Protein AF-A0A832AMQ8-F1 (afdb_monomer)

pLDDT: mean 86.22, std 9.01, range [52.16, 98.06]

Sequence (113 aa):
MLPFQTVKQFLRDMRHQKLRTFMTMGGILWGTLAIVLLFAFGKGIHKQQIKSQKGLGENIAIVWPGMTAKPWQGLPKGREIRFTEEDVALLKSKVAGIARISPEYSRWNVFLK

Mean predicted aligned error: 10.85 Å

Structure (mmCIF, N/CA/C/O backbone):
data_AF-A0A832AMQ8-F1
#
_entry.id   AF-A0A832AMQ8-F1
#
loop_
_atom_site.group_PDB
_atom_site.id
_atom_site.type_symbol
_atom_site.label_atom_id
_atom_site.label_alt_id
_atom_site.label_comp_id
_atom_site.label_asym_id
_atom_site.label_entity_id
_atom_site.label_seq_id
_atom_site.pdbx_PDB_ins_code
_atom_site.Cartn_x
_atom_site.Cartn_y
_atom_site.Cartn_z
_atom_site.occupancy
_atom_site.B_iso_or_equiv
_atom_site.auth_seq_id
_atom_site.auth_comp_id
_atom_site.auth_asym_id
_atom_site.auth_atom_id
_atom_site.pdbx_PDB_model_num
ATOM 1 N N . MET A 1 1 ? -39.072 -8.318 42.403 1.00 52.16 1 MET A N 1
ATOM 2 C CA . MET A 1 1 ? -38.122 -7.302 42.914 1.00 52.16 1 MET A CA 1
ATOM 3 C C . MET A 1 1 ? -37.424 -6.686 41.712 1.00 52.16 1 MET A C 1
ATOM 5 O O . MET A 1 1 ? -36.863 -7.420 40.914 1.00 52.16 1 MET A O 1
ATOM 9 N N . LEU A 1 2 ? -37.645 -5.393 41.467 1.00 66.50 2 LEU A N 1
ATOM 10 C CA . LEU A 1 2 ? -37.601 -4.810 40.120 1.00 66.50 2 LEU A CA 1
ATOM 11 C C . LEU A 1 2 ? -36.172 -4.417 39.678 1.00 66.50 2 LEU A C 1
ATOM 13 O O . LEU A 1 2 ? -35.568 -3.565 40.331 1.00 66.50 2 LEU A O 1
ATOM 17 N N . PRO A 1 3 ? -35.668 -4.923 38.532 1.00 76.62 3 PRO A N 1
ATOM 18 C CA . PRO A 1 3 ? -34.321 -4.622 38.015 1.00 76.62 3 PRO A CA 1
ATOM 19 C C . PRO A 1 3 ? -34.101 -3.129 37.715 1.00 76.62 3 PRO A C 1
ATOM 21 O O . PRO A 1 3 ? -32.983 -2.622 37.797 1.00 76.62 3 PRO A O 1
ATOM 24 N N . PHE A 1 4 ? -35.182 -2.389 37.447 1.00 78.75 4 PHE A N 1
ATOM 25 C CA . PHE A 1 4 ? -35.151 -0.937 37.253 1.00 78.75 4 PHE A CA 1
ATOM 26 C C . PHE A 1 4 ? -34.620 -0.171 38.468 1.00 78.75 4 PHE A C 1
ATOM 28 O O . PHE A 1 4 ? -34.009 0.887 38.309 1.00 78.75 4 PHE A O 1
ATOM 35 N N . GLN A 1 5 ? -34.825 -0.686 39.683 1.00 85.12 5 GLN A N 1
ATOM 36 C CA . GLN A 1 5 ? -34.323 -0.019 40.882 1.00 85.12 5 GLN A CA 1
ATOM 37 C C . GLN A 1 5 ? -32.816 -0.212 41.053 1.00 85.12 5 GLN A C 1
ATOM 39 O O . GLN A 1 5 ? -32.125 0.747 41.389 1.00 85.12 5 GLN A O 1
ATOM 44 N N . THR A 1 6 ? -32.295 -1.391 40.710 1.00 87.00 6 THR A N 1
ATOM 45 C CA . THR A 1 6 ? -30.858 -1.694 40.747 1.00 87.00 6 THR A CA 1
ATOM 46 C C . THR A 1 6 ? -30.074 -0.814 39.775 1.00 87.00 6 THR A C 1
ATOM 48 O O . THR A 1 6 ? -29.067 -0.224 40.157 1.00 87.00 6 THR A O 1
ATOM 51 N N . VAL A 1 7 ? -30.571 -0.637 38.544 1.00 88.62 7 VAL A N 1
ATOM 52 C CA . VAL A 1 7 ? -29.946 0.260 37.553 1.00 88.62 7 VAL A CA 1
ATOM 53 C C . VAL A 1 7 ? -29.950 1.711 38.045 1.00 88.62 7 VAL A C 1
ATOM 55 O O . VAL A 1 7 ? -28.942 2.412 37.944 1.00 88.62 7 VAL A O 1
ATOM 58 N N . LYS A 1 8 ? -31.064 2.163 38.637 1.00 87.62 8 LYS A N 1
ATOM 59 C CA . LYS A 1 8 ? -31.191 3.519 39.191 1.00 87.62 8 LYS A CA 1
ATOM 60 C C . LYS A 1 8 ? -30.258 3.752 40.387 1.00 87.62 8 LYS A C 1
ATOM 62 O O . LYS A 1 8 ? -29.695 4.839 40.504 1.00 87.62 8 LYS A O 1
ATOM 67 N N . GLN A 1 9 ? -30.076 2.752 41.252 1.00 84.31 9 GLN A N 1
ATOM 68 C CA . GLN A 1 9 ? -29.107 2.790 42.354 1.00 84.31 9 GLN A CA 1
ATOM 69 C C . GLN A 1 9 ? -27.669 2.844 41.836 1.00 84.31 9 GLN A C 1
ATOM 71 O O . GLN A 1 9 ? -26.934 3.745 42.223 1.00 84.31 9 GLN A O 1
ATOM 76 N N . PHE A 1 10 ? -27.306 1.986 40.883 1.00 86.06 10 PHE A N 1
ATOM 77 C CA . PHE A 1 10 ? -25.969 1.965 40.288 1.00 86.06 10 PHE A CA 1
ATOM 78 C C . PHE A 1 10 ? -25.586 3.310 39.646 1.00 86.06 10 PHE A C 1
ATOM 80 O O . PHE A 1 10 ? -24.516 3.856 39.908 1.00 86.06 10 PHE A O 1
ATOM 87 N N . LEU A 1 11 ? -26.499 3.913 38.874 1.00 85.75 11 LEU A N 1
ATOM 88 C CA . LEU A 1 11 ? -26.315 5.252 38.296 1.00 85.75 11 LEU A CA 1
ATOM 89 C C . LEU A 1 11 ? -26.152 6.346 39.362 1.00 85.75 11 LEU A C 1
ATOM 91 O O . LEU A 1 11 ? -25.396 7.302 39.162 1.00 85.75 11 LEU A O 1
ATOM 95 N N . ARG A 1 12 ? -26.859 6.231 40.493 1.00 86.88 12 ARG A N 1
ATOM 96 C CA . ARG A 1 12 ? -26.731 7.167 41.619 1.00 86.88 12 ARG A CA 1
ATOM 97 C C . ARG A 1 12 ? -25.376 7.023 42.314 1.00 86.88 12 ARG A C 1
ATOM 99 O O . ARG A 1 12 ? -24.756 8.040 42.618 1.00 86.88 12 ARG A O 1
ATOM 106 N N . ASP A 1 13 ? -24.891 5.800 42.484 1.00 84.81 13 ASP A N 1
ATOM 107 C CA . ASP A 1 13 ? -23.607 5.518 43.130 1.00 84.81 13 ASP A CA 1
ATOM 108 C C . ASP A 1 13 ? -22.423 5.963 42.254 1.00 84.81 13 ASP A C 1
ATOM 110 O O . ASP A 1 13 ? -21.500 6.623 42.742 1.00 84.81 13 ASP A O 1
ATOM 114 N N . MET A 1 14 ? -22.499 5.747 40.933 1.00 84.75 14 MET A N 1
ATOM 115 C CA . MET A 1 14 ? -21.540 6.309 39.967 1.00 84.75 14 MET A CA 1
ATOM 116 C C . MET A 1 14 ? -21.501 7.845 40.016 1.00 84.75 14 MET A C 1
ATOM 118 O O . MET A 1 14 ? -20.432 8.451 39.932 1.00 84.75 14 MET A O 1
ATOM 122 N N . ARG A 1 15 ? -22.662 8.495 40.193 1.00 82.38 15 ARG A N 1
ATOM 123 C CA . ARG A 1 15 ? -22.764 9.957 40.349 1.00 82.38 15 ARG A CA 1
ATOM 124 C C . ARG A 1 15 ? -22.222 10.475 41.680 1.00 82.38 15 ARG A C 1
ATOM 126 O O . ARG A 1 15 ? -21.828 11.640 41.727 1.00 82.38 15 ARG A O 1
ATOM 133 N N . HIS A 1 16 ? -22.191 9.663 42.736 1.00 88.06 16 HIS A N 1
ATOM 134 C CA . HIS A 1 16 ? -21.543 10.031 43.996 1.00 88.06 16 HIS A CA 1
ATOM 135 C C . HIS A 1 16 ? -20.012 9.950 43.891 1.00 88.06 16 HIS A C 1
ATOM 137 O O . HIS A 1 16 ? -19.327 10.846 44.380 1.00 88.06 16 HIS A O 1
ATOM 143 N N . GLN A 1 17 ? -19.464 8.954 43.182 1.00 85.94 17 GLN A N 1
ATOM 144 C CA . GLN A 1 17 ? -18.020 8.815 42.932 1.00 85.94 17 GLN A CA 1
ATOM 145 C C . GLN A 1 17 ? -17.609 9.338 41.545 1.00 85.94 17 GLN A C 1
ATOM 147 O O . GLN A 1 17 ? -17.101 8.600 40.695 1.00 85.94 17 GLN A O 1
ATOM 152 N N . LYS A 1 18 ? -17.796 10.645 41.323 1.00 83.62 18 LYS A N 1
ATOM 153 C CA . LYS A 1 18 ? -17.565 11.294 40.017 1.00 83.62 18 LYS A CA 1
ATOM 154 C C . LYS A 1 18 ? -16.129 11.147 39.509 1.00 83.62 18 LYS A C 1
ATOM 156 O O . LYS A 1 18 ? -15.932 10.827 38.344 1.00 83.62 18 LYS A O 1
ATOM 161 N N . LEU A 1 19 ? -15.133 11.34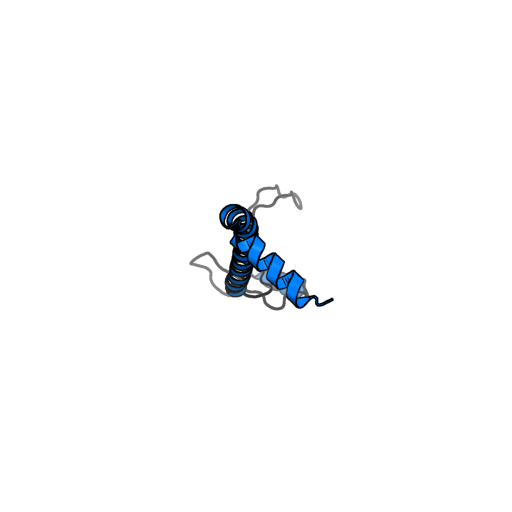1 40.378 1.00 87.31 19 LEU A N 1
ATOM 162 C CA . LEU A 1 19 ? -13.719 11.336 39.982 1.00 87.31 19 LEU A CA 1
ATOM 163 C C . LEU A 1 19 ? -13.247 9.947 39.533 1.00 87.31 19 LEU A C 1
ATOM 165 O O . LEU A 1 19 ? -12.692 9.799 38.449 1.00 87.31 19 LEU A O 1
ATOM 169 N N . ARG A 1 20 ? -13.520 8.915 40.339 1.00 89.25 20 ARG A N 1
ATOM 170 C CA . ARG A 1 20 ? -13.125 7.531 40.040 1.00 89.25 20 ARG A CA 1
ATOM 171 C C . ARG A 1 20 ? -13.780 7.028 38.755 1.00 89.25 20 ARG A C 1
ATOM 173 O O . ARG A 1 20 ? -13.100 6.457 37.912 1.00 89.25 20 ARG A O 1
ATOM 180 N N . THR A 1 21 ? -15.079 7.285 38.605 1.00 89.25 21 THR A N 1
ATOM 181 C CA . THR A 1 21 ? -15.850 6.903 37.416 1.00 89.25 21 THR A CA 1
ATOM 182 C C . THR A 1 21 ? -15.356 7.625 36.162 1.00 89.25 21 THR A C 1
ATOM 184 O O . THR A 1 21 ? -15.259 7.020 35.098 1.00 89.25 21 THR A O 1
ATOM 187 N N . PHE A 1 22 ? -15.007 8.909 36.277 1.00 90.50 22 PHE A N 1
ATOM 188 C CA . PHE A 1 22 ? -14.469 9.680 35.160 1.00 90.50 22 PHE A CA 1
ATOM 189 C C . PHE A 1 22 ? -13.088 9.180 34.723 1.00 90.50 22 PHE A C 1
ATOM 191 O O . PHE A 1 22 ? -12.855 9.031 33.529 1.00 90.50 22 PHE A O 1
ATOM 198 N N . MET A 1 23 ? -12.187 8.867 35.661 1.00 90.56 23 MET A N 1
ATOM 199 C CA . MET A 1 23 ? -10.844 8.376 35.327 1.00 90.56 23 MET A CA 1
ATOM 200 C C . MET A 1 23 ? -10.873 7.009 34.630 1.00 90.56 23 MET A C 1
ATOM 202 O O . MET A 1 23 ? -10.167 6.814 33.642 1.00 90.56 23 MET A O 1
ATOM 206 N N . THR A 1 24 ? -11.706 6.070 35.092 1.00 91.75 24 THR A N 1
ATOM 207 C CA . THR A 1 24 ? -11.817 4.742 34.464 1.00 91.75 24 THR A CA 1
ATOM 208 C C . THR A 1 24 ? -12.480 4.811 33.092 1.00 91.75 24 THR A C 1
ATOM 210 O O . THR A 1 24 ? -11.975 4.231 32.132 1.00 91.75 24 THR A O 1
ATOM 213 N N . MET A 1 25 ? -13.575 5.565 32.967 1.00 92.44 25 MET A N 1
ATOM 214 C CA . MET A 1 25 ? -14.270 5.737 31.691 1.00 92.44 25 MET A CA 1
ATOM 215 C C . MET A 1 25 ? -13.425 6.538 30.694 1.00 92.44 25 MET A C 1
ATOM 217 O O . MET A 1 25 ? -13.351 6.172 29.526 1.00 92.44 25 MET A O 1
ATOM 221 N N . GLY A 1 26 ? -12.720 7.573 31.156 1.00 94.50 26 GLY A N 1
ATOM 222 C CA . GLY A 1 26 ? -11.792 8.364 30.349 1.00 94.50 26 GLY A CA 1
ATOM 223 C C . GLY A 1 26 ? -10.642 7.533 29.781 1.00 94.50 26 GLY A C 1
ATOM 224 O O . GLY A 1 26 ? -10.297 7.700 28.615 1.00 94.50 26 GLY A O 1
ATOM 225 N N . GLY A 1 27 ? -10.097 6.590 30.557 1.00 94.50 27 GLY A N 1
ATOM 226 C CA . GLY A 1 27 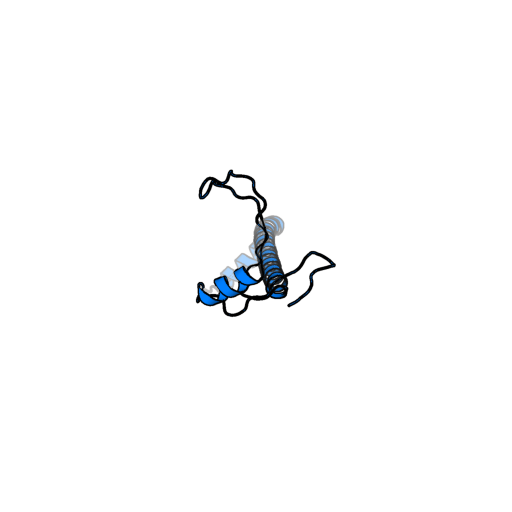? -9.072 5.662 30.068 1.00 94.50 27 GLY A CA 1
ATOM 227 C C . GLY A 1 27 ? -9.577 4.766 28.933 1.00 94.50 27 GLY A C 1
ATOM 228 O O . GLY A 1 27 ? -8.918 4.637 27.903 1.00 94.50 27 GLY A O 1
ATOM 229 N N . ILE A 1 28 ? -10.780 4.201 29.082 1.00 96.31 28 ILE A N 1
ATOM 230 C CA . ILE A 1 28 ? -11.403 3.359 28.047 1.00 96.31 28 ILE A CA 1
ATOM 231 C C . ILE A 1 28 ? -11.729 4.185 26.796 1.00 96.31 28 ILE A C 1
ATOM 233 O O . ILE A 1 28 ? -11.483 3.735 25.674 1.00 96.31 28 ILE A O 1
ATOM 237 N N . LEU A 1 29 ? -12.241 5.406 26.977 1.00 96.06 29 LEU A N 1
ATOM 238 C CA . LEU A 1 29 ? -12.533 6.330 25.882 1.00 96.06 29 LEU A CA 1
ATOM 239 C C . LEU A 1 29 ? -11.263 6.689 25.108 1.00 96.06 29 LEU A C 1
ATOM 241 O O . LEU A 1 29 ? -11.239 6.550 23.891 1.00 96.06 29 LEU A O 1
ATOM 245 N N . TRP A 1 30 ? -10.182 7.072 25.787 1.00 96.31 30 TRP A N 1
ATOM 246 C CA . TRP A 1 30 ? -8.923 7.380 25.107 1.00 96.31 30 TRP A CA 1
ATOM 247 C C . TRP A 1 30 ? -8.318 6.170 24.397 1.00 96.31 30 TRP A C 1
ATOM 249 O O . TRP A 1 30 ? -7.854 6.305 23.265 1.00 96.31 30 TRP A O 1
ATOM 259 N N . GLY A 1 31 ? -8.371 4.985 25.011 1.00 96.19 31 GLY A N 1
ATOM 260 C CA . GLY A 1 31 ? -7.884 3.754 24.387 1.00 96.19 31 GLY A CA 1
ATOM 261 C C . GLY A 1 31 ? -8.650 3.406 23.108 1.00 96.19 31 GLY A C 1
ATOM 262 O O . GLY A 1 31 ? -8.050 3.147 22.066 1.00 96.19 31 GLY A O 1
ATOM 263 N N . THR A 1 32 ? -9.981 3.458 23.158 1.00 97.38 32 THR A N 1
ATOM 264 C CA . THR A 1 32 ? -10.825 3.189 21.982 1.00 97.38 32 THR A CA 1
ATOM 265 C C . THR A 1 32 ? -10.677 4.261 20.903 1.00 97.38 32 THR A C 1
ATOM 267 O O . THR A 1 32 ? -10.561 3.914 19.727 1.00 97.38 32 THR A O 1
ATOM 270 N N . LEU A 1 33 ? -10.585 5.542 21.275 1.00 97.44 33 LEU A N 1
ATOM 271 C CA . LEU A 1 33 ? -10.324 6.637 20.335 1.00 97.44 33 LEU A CA 1
ATOM 272 C C . LEU A 1 33 ? -8.991 6.456 19.604 1.00 97.44 33 LEU A C 1
ATOM 274 O O . LEU A 1 33 ? -8.953 6.592 18.382 1.00 97.44 33 LEU A O 1
ATOM 278 N N . ALA A 1 34 ? -7.919 6.104 20.317 1.00 97.38 34 ALA A N 1
ATOM 279 C CA . ALA A 1 34 ? -6.607 5.883 19.713 1.00 97.38 34 ALA A CA 1
ATOM 280 C C . ALA A 1 34 ? -6.641 4.758 18.665 1.00 97.38 34 ALA A C 1
ATOM 282 O O . ALA A 1 34 ? -6.123 4.923 17.559 1.00 97.38 34 ALA A O 1
ATOM 283 N N . ILE A 1 35 ? -7.306 3.641 18.979 1.00 98.00 35 ILE A N 1
ATOM 284 C CA . ILE A 1 35 ? -7.438 2.501 18.060 1.00 98.00 35 ILE A CA 1
ATOM 285 C C . ILE A 1 35 ? -8.254 2.889 16.823 1.00 98.00 35 ILE A C 1
ATOM 287 O O . ILE A 1 35 ? -7.833 2.608 15.701 1.00 98.00 35 ILE A O 1
ATOM 291 N N . VAL A 1 36 ? -9.400 3.551 17.002 1.00 98.06 36 VAL A N 1
ATOM 292 C CA . VAL A 1 36 ? -10.269 3.956 15.884 1.00 98.06 36 VAL A CA 1
ATOM 293 C C . VAL A 1 36 ? -9.566 4.966 14.978 1.00 98.06 36 VAL A C 1
ATOM 295 O O . VAL A 1 36 ? -9.628 4.831 13.756 1.00 98.06 36 VAL A O 1
ATOM 298 N N . LEU A 1 37 ? -8.858 5.941 15.556 1.00 97.88 37 LEU A N 1
ATOM 299 C CA . LEU A 1 37 ? -8.083 6.925 14.798 1.00 97.88 37 LEU A CA 1
ATOM 300 C C . LEU A 1 37 ? -6.984 6.257 13.974 1.00 97.88 37 LEU A C 1
ATOM 302 O O . LEU A 1 37 ? -6.889 6.503 12.771 1.00 97.88 37 LEU A O 1
ATOM 306 N N . LEU A 1 38 ? -6.191 5.376 14.591 1.00 97.62 38 LEU A N 1
ATOM 307 C CA . LEU A 1 38 ? -5.130 4.657 13.889 1.00 97.62 38 LEU A CA 1
ATOM 308 C C . LEU A 1 38 ? -5.697 3.761 12.782 1.00 97.62 38 LEU A C 1
ATOM 310 O O . LEU A 1 38 ? -5.145 3.706 11.684 1.00 97.62 38 LEU A O 1
ATOM 314 N N . PHE A 1 39 ? -6.822 3.095 13.041 1.00 97.94 39 PHE A N 1
ATOM 315 C CA . PHE A 1 39 ? -7.493 2.253 12.058 1.00 97.94 39 PHE A CA 1
ATOM 316 C C . PHE A 1 39 ? -7.990 3.062 10.853 1.00 97.94 39 PHE A C 1
ATOM 318 O O . PHE A 1 39 ? -7.724 2.695 9.703 1.00 97.94 39 PHE A O 1
ATOM 325 N N . ALA A 1 40 ? -8.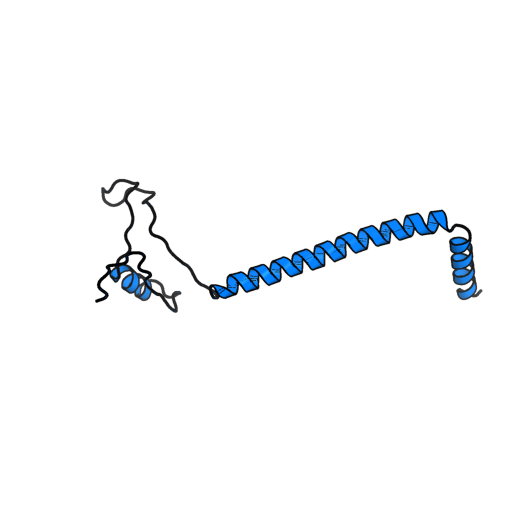670 4.184 11.104 1.00 97.75 40 ALA A N 1
ATOM 326 C CA . ALA A 1 40 ? -9.151 5.080 10.059 1.00 97.75 40 ALA A CA 1
ATOM 327 C C . ALA A 1 40 ? -7.988 5.651 9.234 1.00 97.75 40 ALA A C 1
ATOM 329 O O . ALA A 1 40 ? -8.032 5.632 8.002 1.00 97.75 40 ALA A O 1
ATOM 330 N N . PHE A 1 41 ? -6.920 6.085 9.904 1.00 97.38 41 PHE A N 1
ATOM 331 C CA . PHE A 1 41 ? -5.713 6.597 9.264 1.00 97.38 41 PHE A CA 1
ATOM 332 C C . PHE A 1 41 ? -5.026 5.539 8.390 1.00 97.38 41 PHE A C 1
ATOM 334 O O . PHE A 1 41 ? -4.759 5.788 7.213 1.00 97.38 41 PHE A O 1
ATOM 341 N N . GLY A 1 42 ? -4.815 4.329 8.919 1.00 96.25 42 GLY A N 1
ATOM 342 C CA . GLY A 1 42 ? -4.199 3.225 8.182 1.00 96.25 42 GLY A CA 1
ATOM 343 C C . GLY A 1 42 ? -4.997 2.833 6.937 1.00 96.25 42 GLY A C 1
ATOM 344 O O . GLY A 1 42 ? -4.431 2.671 5.853 1.00 96.25 42 GLY A O 1
ATOM 345 N N . LYS A 1 43 ? -6.331 2.759 7.047 1.00 96.56 43 LYS A N 1
ATOM 346 C CA . LYS A 1 43 ? -7.211 2.520 5.891 1.00 96.56 43 LYS A CA 1
ATOM 347 C C . LYS A 1 43 ? -7.169 3.662 4.877 1.00 96.56 43 LYS A C 1
ATOM 349 O O . LYS A 1 43 ? -7.158 3.391 3.675 1.00 96.56 43 LYS A O 1
ATOM 354 N N . GLY A 1 44 ? -7.125 4.910 5.342 1.00 95.31 44 GLY A N 1
ATOM 355 C CA . GLY A 1 44 ? -7.006 6.095 4.493 1.00 95.31 44 GLY A CA 1
ATOM 356 C C . GLY A 1 44 ? -5.731 6.078 3.651 1.00 95.31 44 GLY A C 1
ATOM 357 O O . GLY A 1 44 ? -5.811 6.162 2.424 1.00 95.31 44 GLY A O 1
ATOM 358 N N . ILE A 1 45 ? -4.573 5.876 4.291 1.00 95.94 45 ILE A N 1
ATOM 359 C CA . ILE A 1 45 ? -3.277 5.771 3.602 1.00 95.94 45 ILE A CA 1
ATOM 360 C C . ILE A 1 45 ? -3.287 4.627 2.599 1.00 95.94 45 ILE A C 1
ATOM 362 O O . ILE A 1 45 ? -2.913 4.824 1.447 1.00 95.94 45 ILE A O 1
ATOM 366 N N . HIS A 1 46 ? -3.742 3.441 3.002 1.00 92.69 46 HIS A N 1
ATOM 367 C CA . HIS A 1 46 ? -3.759 2.281 2.116 1.00 92.69 46 HIS A CA 1
ATOM 368 C C . HIS A 1 46 ? -4.586 2.540 0.848 1.00 92.69 46 HIS A C 1
ATOM 370 O O . HIS A 1 46 ? -4.136 2.264 -0.265 1.00 92.69 46 HIS A O 1
ATOM 376 N N . LYS A 1 47 ? -5.774 3.136 1.000 1.00 92.25 47 LYS A N 1
ATOM 377 C CA . LYS A 1 47 ? -6.635 3.487 -0.134 1.00 92.25 47 LYS A CA 1
ATOM 378 C C . LYS A 1 47 ? -5.984 4.532 -1.038 1.00 92.25 47 LYS A C 1
ATOM 380 O O . LYS A 1 47 ? -6.049 4.394 -2.260 1.00 92.25 47 LYS A O 1
ATOM 385 N N . GLN A 1 48 ? -5.353 5.549 -0.456 1.00 89.38 48 GLN A N 1
ATOM 386 C CA . GLN A 1 48 ? -4.674 6.587 -1.225 1.00 89.38 48 GLN A CA 1
ATOM 387 C C . GLN A 1 48 ? -3.456 6.032 -1.968 1.00 89.38 48 GLN A C 1
ATOM 389 O O . GLN A 1 48 ? -3.292 6.318 -3.147 1.00 89.38 48 GLN A O 1
ATOM 394 N N . GLN A 1 49 ? -2.663 5.172 -1.330 1.00 88.12 49 GLN A N 1
ATOM 395 C CA . GLN A 1 49 ? -1.509 4.528 -1.951 1.00 88.12 49 GLN A CA 1
ATOM 396 C C . GLN A 1 49 ? -1.921 3.633 -3.122 1.00 88.12 49 GLN A C 1
ATOM 398 O O . GLN A 1 49 ? -1.292 3.666 -4.176 1.00 88.12 49 GLN A O 1
ATOM 403 N N . ILE A 1 50 ? -3.003 2.861 -2.984 1.00 86.00 50 ILE A N 1
ATOM 404 C CA . ILE A 1 50 ? -3.556 2.088 -4.104 1.00 86.00 50 ILE A CA 1
ATOM 405 C C . ILE A 1 50 ? -4.022 3.023 -5.220 1.00 86.00 50 ILE A C 1
ATOM 407 O O . ILE A 1 50 ? -3.737 2.760 -6.381 1.00 86.00 50 ILE A O 1
ATOM 411 N N . LYS A 1 51 ? -4.716 4.120 -4.898 1.00 85.94 51 LYS A N 1
ATOM 412 C CA . LYS A 1 51 ? -5.191 5.076 -5.908 1.00 85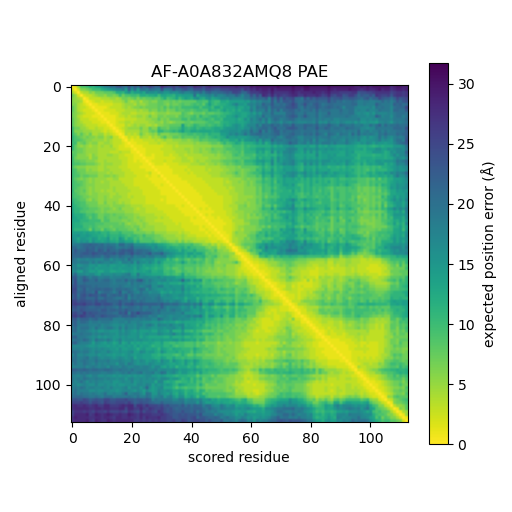.94 51 LYS A CA 1
ATOM 413 C C . LYS A 1 51 ? -4.032 5.731 -6.666 1.00 85.94 51 LYS A C 1
ATOM 415 O O . LYS A 1 51 ? -4.098 5.819 -7.887 1.00 85.94 51 LYS A O 1
ATOM 420 N N . SER A 1 52 ? -2.975 6.136 -5.965 1.00 82.19 52 SER A N 1
ATOM 421 C CA . SER A 1 52 ? -1.761 6.684 -6.577 1.00 82.19 52 SER A CA 1
ATOM 422 C C . SER A 1 52 ? -1.061 5.653 -7.463 1.00 82.19 52 SER A C 1
ATOM 424 O O . SER A 1 52 ? -0.677 5.977 -8.580 1.00 82.19 52 SER A O 1
ATOM 426 N N . GLN A 1 53 ? -0.962 4.395 -7.017 1.00 77.62 53 GLN A N 1
ATOM 427 C CA . GLN A 1 53 ? -0.391 3.311 -7.826 1.00 77.62 53 GLN A CA 1
ATOM 428 C C . GLN A 1 53 ? -1.245 2.982 -9.057 1.00 77.62 53 GLN A C 1
ATOM 430 O O . GLN A 1 53 ? -0.702 2.769 -10.134 1.00 77.62 53 GLN A O 1
ATOM 435 N N . LYS A 1 54 ? -2.579 3.018 -8.945 1.00 74.81 54 LYS A N 1
ATOM 436 C CA . LYS A 1 54 ? -3.487 2.857 -10.093 1.00 74.81 54 LYS A CA 1
ATOM 437 C C . LYS A 1 54 ? -3.313 3.946 -11.153 1.00 74.81 54 LYS A C 1
ATOM 439 O O . LYS A 1 54 ? -3.668 3.698 -12.298 1.00 74.81 54 LYS A O 1
ATOM 444 N N . GLY A 1 55 ? -2.771 5.116 -10.801 1.00 70.94 55 GLY A N 1
ATOM 445 C CA . GLY A 1 55 ? -2.420 6.160 -11.767 1.00 70.94 55 GLY A CA 1
ATOM 446 C C . GLY A 1 55 ? -1.344 5.722 -12.766 1.00 70.94 55 GLY A C 1
ATOM 447 O O . GLY A 1 55 ? -1.358 6.188 -13.899 1.00 70.94 55 GLY A O 1
ATOM 448 N N . LEU A 1 56 ? -0.464 4.791 -12.377 1.00 71.75 56 LEU A N 1
ATOM 449 C CA . LEU A 1 56 ? 0.483 4.156 -13.295 1.00 71.75 56 LEU A CA 1
ATOM 450 C C . LEU A 1 56 ? -0.241 3.200 -14.255 1.00 71.75 56 LEU A C 1
ATOM 452 O O . LEU A 1 56 ? 0.133 3.119 -15.417 1.00 71.75 56 LEU A O 1
ATOM 456 N N . GLY A 1 57 ? -1.304 2.549 -13.768 1.00 69.50 57 GLY A N 1
ATOM 457 C CA . GLY A 1 57 ? -2.142 1.548 -14.430 1.00 69.50 57 GLY A CA 1
ATOM 458 C C . GLY A 1 57 ? -2.061 0.187 -13.725 1.00 69.50 57 GLY A C 1
ATOM 459 O O . GLY A 1 57 ? -1.129 -0.091 -12.971 1.00 69.50 57 GLY A O 1
ATOM 460 N N . GLU A 1 58 ? -3.074 -0.662 -13.903 1.00 73.00 58 GLU A N 1
ATOM 461 C CA . GLU A 1 58 ? -3.109 -1.991 -13.278 1.00 73.00 58 GLU A CA 1
ATOM 462 C C . GLU A 1 58 ? -2.274 -2.993 -14.098 1.00 73.00 58 GLU A C 1
ATOM 464 O O . GLU A 1 58 ? -2.352 -3.006 -15.325 1.00 73.00 58 GLU A O 1
ATOM 469 N N . ASN A 1 59 ? -1.492 -3.848 -13.424 1.00 78.38 59 ASN A N 1
ATOM 470 C CA . ASN A 1 59 ? -0.665 -4.905 -14.036 1.00 78.38 59 ASN A CA 1
ATOM 471 C C . ASN A 1 59 ? 0.427 -4.412 -15.004 1.00 78.38 59 ASN A C 1
ATOM 473 O O . ASN A 1 59 ? 0.668 -5.020 -16.047 1.00 78.38 59 ASN A O 1
ATOM 477 N N . ILE A 1 60 ? 1.109 -3.320 -14.654 1.00 84.19 60 ILE A N 1
ATOM 478 C CA . ILE A 1 60 ? 2.217 -2.773 -15.445 1.00 84.19 60 ILE A CA 1
ATOM 479 C C . ILE A 1 60 ? 3.549 -3.179 -14.824 1.00 84.19 60 ILE A C 1
ATOM 481 O O . ILE A 1 60 ? 3.758 -3.034 -13.621 1.00 84.19 60 ILE A O 1
ATOM 485 N N . ALA A 1 61 ? 4.462 -3.654 -15.667 1.00 84.06 61 ALA A N 1
ATOM 486 C CA . ALA A 1 61 ? 5.858 -3.867 -15.322 1.00 84.06 61 ALA A CA 1
ATOM 487 C C . ALA A 1 61 ? 6.723 -2.960 -16.201 1.00 84.06 61 ALA A C 1
ATOM 489 O O . ALA A 1 61 ? 6.619 -3.000 -17.425 1.00 84.06 61 ALA A O 1
ATOM 490 N N . ILE A 1 62 ? 7.573 -2.152 -15.568 1.00 86.75 62 ILE A N 1
ATOM 491 C CA . ILE A 1 62 ? 8.553 -1.303 -16.250 1.00 86.75 62 ILE A CA 1
ATOM 492 C C . ILE A 1 62 ? 9.920 -1.941 -16.040 1.00 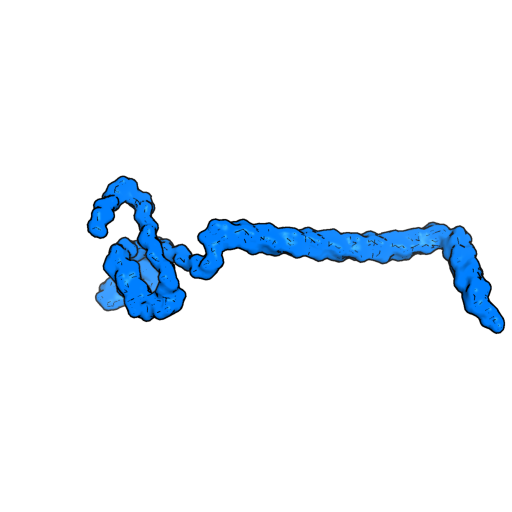86.75 62 ILE A C 1
ATOM 494 O O . ILE A 1 62 ? 10.317 -2.206 -14.903 1.00 86.75 62 ILE A O 1
ATOM 498 N N . VAL A 1 63 ? 10.627 -2.208 -17.134 1.00 88.50 63 VAL A N 1
ATOM 499 C CA . VAL A 1 63 ? 11.932 -2.867 -17.108 1.00 88.50 63 VAL A CA 1
ATOM 500 C C . VAL A 1 63 ? 12.989 -1.872 -17.556 1.00 88.50 63 VAL A C 1
ATOM 502 O O . VAL A 1 63 ? 12.893 -1.303 -18.638 1.00 88.50 63 VAL A O 1
ATOM 505 N N . TRP A 1 64 ? 14.013 -1.695 -16.726 1.00 87.81 64 TRP A N 1
ATOM 506 C CA . TRP A 1 64 ? 15.142 -0.819 -17.016 1.00 87.81 64 TRP A CA 1
ATOM 507 C C . TRP A 1 64 ? 16.375 -1.646 -17.381 1.00 87.81 64 TRP A C 1
ATOM 509 O O . TRP A 1 64 ? 16.582 -2.721 -16.803 1.00 87.81 64 TRP A O 1
ATOM 519 N N . PRO A 1 65 ? 17.208 -1.169 -18.319 1.00 85.88 65 PRO A N 1
ATOM 520 C CA . PRO A 1 65 ? 18.488 -1.799 -18.587 1.00 85.88 65 PRO A CA 1
ATOM 521 C C . PRO A 1 65 ? 19.370 -1.725 -17.335 1.00 85.88 65 PRO A C 1
ATOM 523 O O . PRO A 1 65 ? 19.554 -0.662 -16.746 1.00 85.88 65 PRO A O 1
ATOM 526 N N . GLY A 1 66 ? 19.899 -2.873 -16.915 1.00 88.06 66 GLY A N 1
ATOM 527 C CA . GLY A 1 66 ? 20.814 -2.987 -15.780 1.00 88.06 66 GLY A CA 1
ATOM 528 C C . GLY A 1 66 ? 22.195 -3.484 -16.199 1.00 88.06 66 GLY A C 1
ATOM 529 O O . GLY A 1 66 ? 22.532 -3.552 -17.382 1.00 88.06 66 GLY A O 1
ATOM 530 N N . MET A 1 67 ? 22.991 -3.892 -15.212 1.00 90.06 67 MET A N 1
ATOM 531 C CA . MET A 1 67 ? 24.260 -4.580 -15.446 1.00 90.06 67 MET A CA 1
ATOM 532 C C . MET A 1 67 ? 24.094 -6.096 -15.330 1.00 90.06 67 MET A C 1
ATOM 534 O O . MET A 1 67 ? 23.348 -6.608 -14.495 1.00 90.06 67 MET A O 1
ATOM 538 N N . THR A 1 68 ? 24.828 -6.834 -16.155 1.00 90.62 68 THR A N 1
ATOM 539 C CA . THR A 1 68 ? 24.832 -8.303 -16.119 1.00 90.62 68 THR A CA 1
ATOM 540 C C . THR A 1 68 ? 25.454 -8.833 -14.823 1.00 90.62 68 THR A C 1
ATOM 542 O O . THR A 1 68 ? 26.625 -8.593 -14.530 1.00 90.62 68 THR A O 1
ATOM 545 N N . ALA A 1 69 ? 24.682 -9.603 -14.050 1.00 89.44 69 ALA A N 1
ATOM 546 C CA . ALA A 1 69 ? 25.140 -10.171 -12.778 1.00 89.44 69 ALA A CA 1
ATOM 547 C C . ALA A 1 69 ? 26.006 -11.435 -12.940 1.00 89.44 69 ALA A C 1
ATOM 549 O O . ALA A 1 69 ? 26.809 -11.754 -12.062 1.00 89.44 69 ALA A O 1
ATOM 550 N N . LYS A 1 70 ? 25.849 -12.170 -14.050 1.00 90.81 70 LYS A N 1
ATOM 551 C CA . LYS A 1 70 ? 26.516 -13.456 -14.301 1.00 90.81 70 LYS A CA 1
ATOM 552 C C . LYS A 1 70 ? 27.228 -13.459 -15.660 1.00 90.81 70 LYS A C 1
ATOM 554 O O . LYS A 1 70 ? 26.706 -12.855 -16.600 1.00 90.81 70 LYS A O 1
ATOM 559 N N . PRO A 1 71 ? 28.383 -14.139 -15.782 1.00 89.94 71 PRO A N 1
ATOM 560 C CA . PRO A 1 71 ? 28.997 -14.418 -17.075 1.00 89.94 71 PRO A CA 1
ATOM 561 C C . PRO A 1 71 ? 28.071 -15.266 -17.953 1.00 89.94 71 PRO A C 1
ATOM 563 O O . PRO A 1 71 ? 27.340 -16.118 -17.446 1.00 89.94 71 PRO A O 1
ATOM 566 N N . TRP A 1 72 ? 28.115 -15.056 -19.265 1.00 88.56 72 TRP A N 1
ATOM 567 C CA . TRP A 1 72 ? 27.305 -15.812 -20.225 1.00 88.56 72 TRP A CA 1
ATOM 568 C C . TRP A 1 72 ? 28.049 -15.952 -21.548 1.00 88.56 72 TRP A C 1
ATOM 570 O O . TRP A 1 72 ? 28.525 -14.950 -22.069 1.00 88.56 72 TRP A O 1
ATOM 580 N N . GLN A 1 73 ? 28.148 -17.173 -22.086 1.00 88.44 73 GLN A N 1
ATOM 581 C CA . GLN A 1 73 ? 28.767 -17.454 -23.395 1.00 88.44 73 GLN A CA 1
ATOM 582 C C . GLN A 1 73 ? 30.138 -16.769 -23.600 1.00 88.44 73 GLN A C 1
ATOM 584 O O . GLN A 1 73 ? 30.385 -16.131 -24.616 1.00 88.44 73 GLN A O 1
ATOM 589 N N . GLY A 1 74 ? 31.029 -16.859 -22.605 1.00 87.81 74 GLY A N 1
ATOM 590 C CA . GLY A 1 74 ? 32.370 -16.255 -22.665 1.00 87.81 74 GLY A CA 1
ATOM 591 C C . GLY A 1 74 ? 32.419 -14.747 -22.392 1.00 87.81 74 GLY A C 1
ATOM 592 O O . GLY A 1 74 ? 33.501 -14.171 -22.333 1.00 87.81 74 GLY A O 1
ATOM 593 N N . LEU A 1 75 ? 31.273 -14.099 -22.170 1.00 88.06 75 LEU A N 1
ATOM 594 C CA . LEU A 1 75 ? 31.206 -12.682 -21.832 1.00 88.06 75 LEU A CA 1
ATOM 595 C C . LEU A 1 75 ? 31.352 -12.464 -20.316 1.00 88.06 75 LEU A C 1
ATOM 597 O O . LEU A 1 75 ? 30.698 -13.168 -19.535 1.00 88.06 75 LEU A O 1
ATOM 601 N N . PRO A 1 76 ? 32.131 -11.454 -19.881 1.00 86.75 76 PRO A N 1
ATOM 602 C CA . PRO A 1 76 ? 32.287 -11.132 -18.468 1.00 86.75 76 PRO A CA 1
ATOM 603 C C . PRO A 1 76 ? 30.999 -10.542 -17.868 1.00 86.75 76 PRO A C 1
ATOM 605 O O . PRO A 1 76 ? 30.113 -10.051 -18.579 1.00 86.75 76 PRO A O 1
ATOM 608 N N . LYS A 1 77 ? 30.915 -10.585 -16.532 1.00 91.00 77 LYS A N 1
ATOM 609 C CA . LYS A 1 77 ? 29.904 -9.865 -15.738 1.00 91.00 77 LYS A CA 1
ATOM 610 C C . LYS A 1 77 ? 30.145 -8.348 -15.787 1.00 91.00 77 LYS A C 1
ATOM 612 O O . LYS A 1 77 ? 31.253 -7.913 -16.087 1.00 91.00 77 LYS A O 1
ATOM 617 N N . GLY A 1 78 ? 29.134 -7.552 -15.440 1.00 87.88 78 GLY A N 1
ATOM 618 C CA . GLY A 1 78 ? 29.246 -6.090 -15.338 1.00 87.88 78 GLY A CA 1
ATOM 619 C C . GLY A 1 78 ? 29.052 -5.333 -16.654 1.00 87.88 78 GLY A C 1
ATOM 620 O O . GLY A 1 78 ? 29.278 -4.131 -16.710 1.00 87.88 78 GLY A O 1
ATOM 621 N N . ARG A 1 79 ? 28.616 -6.010 -17.720 1.00 90.62 79 ARG A N 1
ATOM 622 C CA . ARG A 1 79 ? 28.239 -5.354 -18.980 1.00 90.62 79 ARG A CA 1
ATOM 623 C C . ARG A 1 79 ? 26.889 -4.660 -18.853 1.00 90.62 79 ARG A C 1
ATOM 625 O O . ARG A 1 79 ? 25.971 -5.244 -18.272 1.00 90.62 79 ARG A O 1
ATOM 632 N N . GLU A 1 80 ? 26.779 -3.481 -19.454 1.00 86.94 80 GLU A N 1
ATOM 633 C CA . GLU A 1 80 ? 25.526 -2.747 -19.642 1.00 86.94 80 GLU A CA 1
ATOM 634 C C . GLU A 1 80 ? 24.614 -3.508 -20.618 1.00 86.94 80 GLU A C 1
ATOM 636 O O . GLU A 1 80 ? 25.032 -3.871 -21.720 1.00 86.94 80 GLU A O 1
ATOM 641 N N . ILE A 1 81 ? 23.376 -3.780 -20.205 1.00 86.88 81 ILE A N 1
ATOM 642 C CA . ILE A 1 81 ? 22.341 -4.339 -21.080 1.00 86.88 81 ILE A CA 1
ATOM 643 C C . ILE A 1 81 ? 21.726 -3.183 -21.864 1.00 86.88 81 ILE A C 1
ATOM 645 O O . ILE A 1 81 ? 21.404 -2.151 -21.288 1.00 86.88 81 ILE A O 1
ATOM 649 N N . ARG A 1 82 ? 21.543 -3.342 -23.174 1.00 85.25 82 ARG A N 1
ATOM 650 C CA . ARG A 1 82 ? 20.826 -2.372 -24.008 1.00 85.25 82 ARG A CA 1
ATOM 651 C C . ARG A 1 82 ? 19.643 -3.074 -24.637 1.00 85.25 82 ARG A C 1
ATOM 653 O O . ARG A 1 82 ? 19.841 -4.096 -25.282 1.00 85.25 82 ARG A O 1
ATOM 660 N N . PHE A 1 83 ? 18.451 -2.529 -24.429 1.00 87.25 83 PHE A N 1
ATOM 661 C CA . PHE A 1 83 ? 17.254 -3.026 -25.090 1.00 87.25 83 PHE A CA 1
ATOM 662 C C . PHE A 1 83 ? 17.208 -2.537 -26.531 1.00 87.25 83 PHE A C 1
ATOM 664 O O . PHE A 1 83 ? 17.510 -1.372 -26.808 1.00 87.25 83 PHE A O 1
ATOM 671 N N . THR A 1 84 ? 16.832 -3.436 -27.431 1.00 86.44 84 THR A N 1
ATOM 672 C CA . THR A 1 84 ? 16.546 -3.129 -28.833 1.00 86.44 84 THR A CA 1
ATOM 673 C C . THR A 1 84 ? 15.057 -3.324 -29.120 1.00 86.44 84 THR A C 1
ATOM 675 O O . THR A 1 84 ? 14.317 -3.915 -28.334 1.00 86.44 84 THR A O 1
ATOM 678 N N . GLU A 1 85 ? 14.579 -2.824 -30.258 1.00 85.19 85 GLU A N 1
ATOM 679 C CA . GLU A 1 85 ? 13.181 -3.028 -30.673 1.00 85.19 85 GLU A CA 1
ATOM 680 C C . GLU A 1 85 ? 12.872 -4.501 -30.981 1.00 85.19 85 GLU A C 1
ATOM 682 O O . GLU A 1 85 ? 11.751 -4.973 -30.788 1.00 85.19 85 GLU A O 1
ATOM 687 N N . GLU A 1 86 ? 13.885 -5.260 -31.393 1.00 87.88 86 GLU A N 1
ATOM 688 C CA . GLU A 1 86 ? 13.794 -6.701 -31.631 1.00 87.88 86 GLU A CA 1
ATOM 689 C C . GLU A 1 86 ? 13.451 -7.461 -30.342 1.00 87.88 86 GLU A C 1
ATOM 691 O O . GLU A 1 86 ? 12.649 -8.399 -30.373 1.00 87.88 86 GLU A O 1
ATOM 696 N N . ASP A 1 87 ? 13.973 -7.012 -29.193 1.00 88.31 87 ASP A N 1
ATOM 697 C CA . ASP A 1 87 ? 13.645 -7.586 -27.885 1.00 88.31 87 ASP A CA 1
ATOM 698 C C . ASP A 1 87 ? 12.152 -7.425 -27.559 1.00 88.31 87 ASP A C 1
ATOM 700 O O . ASP A 1 87 ? 11.539 -8.322 -26.980 1.00 88.31 87 ASP A O 1
ATOM 704 N N . VAL A 1 88 ? 11.527 -6.319 -27.981 1.00 89.06 88 VAL A N 1
ATOM 705 C CA . VAL A 1 88 ? 10.087 -6.077 -27.790 1.00 89.06 88 VAL A CA 1
ATOM 706 C C . VAL A 1 88 ? 9.258 -7.076 -28.597 1.00 89.06 88 VAL A C 1
ATOM 708 O O . VAL A 1 88 ? 8.309 -7.667 -28.071 1.00 89.06 88 VAL A O 1
ATOM 711 N N . ALA A 1 89 ? 9.630 -7.314 -29.859 1.00 88.81 89 ALA A N 1
ATOM 712 C CA . ALA A 1 89 ? 8.976 -8.310 -30.708 1.00 88.81 89 ALA A CA 1
ATOM 713 C C . ALA A 1 89 ? 9.176 -9.741 -30.173 1.00 88.81 89 ALA A C 1
ATOM 715 O O . ALA A 1 89 ? 8.246 -10.558 -30.171 1.00 88.81 89 ALA A O 1
ATOM 716 N N . LEU A 1 90 ? 10.370 -10.040 -29.654 1.00 90.75 90 LEU A N 1
ATOM 717 C CA . LEU A 1 90 ? 10.683 -11.322 -29.031 1.00 90.75 90 LEU A CA 1
ATOM 718 C C . LEU A 1 90 ? 9.857 -11.548 -27.757 1.00 90.75 90 LEU A C 1
ATOM 720 O O . LEU A 1 90 ? 9.298 -12.627 -27.568 1.00 90.75 90 LEU A O 1
ATOM 724 N N . LEU A 1 91 ? 9.731 -10.533 -26.901 1.00 90.56 91 LEU A N 1
ATOM 725 C CA . LEU A 1 91 ? 8.937 -10.612 -25.674 1.00 90.56 91 LEU A CA 1
ATOM 726 C C . LEU A 1 91 ? 7.452 -10.811 -25.977 1.00 90.56 91 LEU A C 1
ATOM 728 O O . LEU A 1 91 ? 6.816 -11.670 -25.368 1.00 90.56 91 LEU A O 1
ATOM 732 N N . LYS A 1 92 ? 6.918 -10.085 -26.965 1.00 88.12 92 LYS A N 1
ATOM 733 C CA . LYS A 1 92 ? 5.521 -10.221 -27.397 1.00 88.12 92 LYS A CA 1
ATOM 734 C C . LYS A 1 92 ? 5.201 -11.620 -27.937 1.00 88.12 92 LYS A C 1
ATOM 736 O O . LYS A 1 92 ? 4.087 -12.095 -27.748 1.00 88.12 92 LYS A O 1
ATOM 741 N N . SER A 1 93 ? 6.154 -12.279 -28.601 1.00 90.00 93 SER A N 1
ATOM 742 C CA . SER A 1 93 ? 5.953 -13.629 -29.152 1.00 90.00 93 SER A CA 1
ATOM 743 C C . SER A 1 93 ? 6.189 -14.749 -28.135 1.00 90.00 93 SER A C 1
ATOM 745 O O . SER A 1 93 ? 5.504 -15.767 -28.187 1.00 90.00 93 SE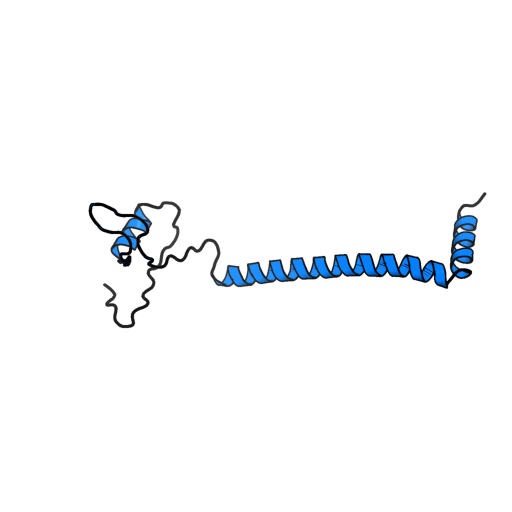R A O 1
ATOM 747 N N . LYS A 1 94 ? 7.136 -14.582 -27.201 1.00 92.12 94 LYS A N 1
ATOM 748 C CA . LYS A 1 94 ? 7.505 -15.633 -26.237 1.00 92.12 94 LYS A CA 1
ATOM 749 C C . LYS A 1 94 ? 6.739 -15.594 -24.919 1.00 92.12 94 LYS A C 1
ATOM 751 O O . LYS A 1 94 ? 6.684 -16.615 -24.237 1.00 92.12 94 LYS A O 1
ATOM 756 N N . VAL A 1 95 ? 6.169 -14.453 -24.533 1.00 89.44 95 VAL A N 1
ATOM 757 C CA . VAL A 1 95 ? 5.510 -14.295 -23.230 1.00 89.44 95 VAL A CA 1
ATOM 758 C C . VAL A 1 95 ? 4.008 -14.097 -23.418 1.00 89.44 95 VAL A C 1
ATOM 760 O O . VAL A 1 95 ? 3.526 -12.986 -23.615 1.00 89.44 95 VAL A O 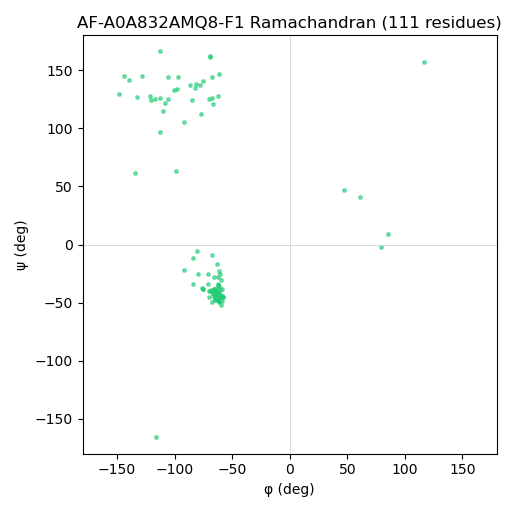1
ATOM 763 N N . ALA A 1 96 ? 3.247 -15.186 -23.286 1.00 85.44 96 ALA A N 1
ATOM 764 C CA . ALA A 1 96 ? 1.791 -15.187 -23.473 1.00 85.44 96 ALA A CA 1
ATOM 765 C C . ALA A 1 96 ? 1.012 -14.316 -22.460 1.00 85.44 96 ALA A C 1
ATOM 767 O O . ALA A 1 96 ? -0.144 -13.982 -22.701 1.00 85.44 96 ALA A O 1
ATOM 768 N N . GLY A 1 97 ? 1.625 -13.935 -21.332 1.00 86.81 97 GLY A N 1
ATOM 769 C CA . GLY A 1 97 ? 1.003 -13.082 -20.311 1.00 86.81 97 GLY A CA 1
ATOM 770 C C . GLY A 1 97 ? 1.027 -11.579 -20.618 1.00 86.81 97 GLY A C 1
ATOM 771 O O . GLY A 1 97 ? 0.447 -10.799 -19.865 1.00 86.81 97 GLY A O 1
ATOM 772 N N . ILE A 1 98 ? 1.696 -11.150 -21.693 1.00 87.75 98 ILE A N 1
ATOM 773 C CA . ILE A 1 98 ? 1.828 -9.731 -22.042 1.00 87.75 98 ILE A CA 1
ATOM 774 C C . ILE A 1 98 ? 0.694 -9.331 -22.990 1.00 87.75 98 ILE A C 1
ATOM 776 O O . ILE A 1 98 ? 0.722 -9.638 -24.178 1.00 87.75 98 ILE A O 1
ATOM 780 N N . ALA A 1 99 ? -0.295 -8.594 -22.479 1.00 85.56 99 ALA A N 1
ATOM 781 C CA . ALA A 1 99 ? -1.390 -8.068 -23.301 1.00 85.56 99 ALA A CA 1
ATOM 782 C C . ALA A 1 99 ? -0.959 -6.871 -24.170 1.00 85.56 99 ALA A C 1
ATOM 784 O O . ALA A 1 99 ? -1.400 -6.725 -25.310 1.00 85.56 99 ALA A O 1
ATOM 785 N N . ARG A 1 100 ? -0.114 -5.987 -23.626 1.00 86.31 100 ARG A N 1
ATOM 786 C CA . ARG A 1 100 ? 0.418 -4.797 -24.305 1.00 86.31 100 ARG A CA 1
ATOM 787 C C . ARG A 1 100 ? 1.860 -4.565 -23.872 1.00 86.31 100 ARG A C 1
ATOM 789 O O . ARG A 1 100 ? 2.202 -4.808 -22.720 1.00 86.31 100 ARG A O 1
ATOM 796 N N . ILE A 1 101 ? 2.680 -4.078 -24.796 1.00 89.19 101 ILE A N 1
ATOM 797 C CA . ILE A 1 101 ? 4.073 -3.698 -24.557 1.00 89.19 101 ILE A CA 1
ATOM 798 C C . ILE A 1 101 ? 4.354 -2.403 -25.318 1.00 89.19 101 ILE A C 1
ATOM 800 O O . ILE A 1 101 ? 3.840 -2.224 -26.422 1.00 89.19 101 ILE A O 1
ATOM 804 N N . SER A 1 102 ? 5.131 -1.504 -24.719 1.00 87.06 102 SER A N 1
ATOM 805 C CA . SER A 1 102 ? 5.561 -0.253 -25.343 1.00 87.06 102 SER A CA 1
ATOM 806 C C . SER A 1 102 ? 7.064 -0.088 -25.131 1.00 87.06 102 SER A C 1
ATOM 808 O O . SER A 1 102 ? 7.494 -0.175 -23.979 1.00 87.06 102 SER A O 1
ATOM 810 N N . PRO A 1 103 ? 7.864 0.140 -26.187 1.00 87.81 103 PRO A N 1
ATOM 811 C CA . PRO A 1 103 ? 9.238 0.592 -26.017 1.00 87.81 103 PRO A CA 1
ATOM 812 C C . PRO A 1 103 ? 9.253 2.012 -25.440 1.00 87.81 103 PRO A C 1
ATOM 814 O O . PRO A 1 103 ? 8.397 2.835 -25.771 1.00 87.81 103 PRO A O 1
ATOM 817 N N . GLU A 1 104 ? 10.232 2.297 -24.584 1.00 83.88 104 GLU A N 1
ATOM 818 C CA . GLU A 1 104 ? 10.494 3.633 -24.051 1.00 83.88 104 GLU A CA 1
ATOM 819 C C . GLU A 1 104 ? 11.920 4.045 -24.423 1.00 83.88 104 GLU A C 1
ATOM 821 O O . GLU A 1 104 ? 12.883 3.311 -24.188 1.00 83.88 104 GLU A O 1
ATOM 826 N N . TYR A 1 105 ? 12.056 5.227 -25.021 1.00 83.50 105 TYR A N 1
ATOM 827 C CA . TYR A 1 105 ? 13.334 5.742 -25.495 1.00 83.50 105 TYR A CA 1
ATOM 828 C C . TYR A 1 105 ? 13.753 6.920 -24.620 1.00 83.50 105 TYR A C 1
ATOM 830 O O . TYR A 1 105 ? 13.124 7.971 -24.626 1.00 83.50 105 TYR A O 1
ATOM 838 N N . SER A 1 106 ? 14.851 6.764 -23.881 1.00 74.25 106 SER A N 1
ATOM 839 C CA . SER A 1 106 ? 15.386 7.834 -23.023 1.00 74.25 106 SER A CA 1
ATOM 840 C C . SER A 1 106 ? 16.276 8.834 -23.787 1.00 74.25 106 SER A C 1
ATOM 842 O O . SER A 1 106 ? 16.625 9.896 -23.275 1.00 74.25 106 SER A O 1
ATOM 844 N N . ARG A 1 107 ? 16.662 8.518 -25.031 1.00 73.56 107 ARG A N 1
ATOM 845 C CA . ARG A 1 107 ? 17.596 9.328 -25.827 1.00 73.56 107 ARG A CA 1
ATOM 846 C C . ARG A 1 107 ? 16.833 10.241 -26.790 1.00 73.56 107 ARG A C 1
ATOM 848 O O . ARG A 1 107 ? 15.971 9.776 -27.521 1.00 73.56 107 ARG A O 1
ATOM 855 N N . TRP A 1 108 ? 17.220 11.514 -26.851 1.00 65.75 108 TRP A N 1
ATOM 856 C CA . TRP A 1 108 ? 16.579 12.547 -27.684 1.00 65.75 108 TRP A CA 1
ATOM 857 C C . TRP A 1 108 ? 16.737 12.363 -29.209 1.00 65.75 108 TRP A C 1
ATOM 859 O O . TRP A 1 108 ? 16.105 13.086 -29.969 1.00 65.75 108 TRP A O 1
ATOM 869 N N . ASN A 1 109 ? 17.570 11.423 -29.673 1.00 64.06 109 ASN A N 1
ATOM 870 C CA . ASN A 1 109 ? 17.883 11.232 -31.094 1.00 64.06 109 ASN A CA 1
ATOM 871 C C . ASN A 1 109 ? 17.826 9.746 -31.490 1.00 64.06 109 ASN A C 1
ATOM 873 O O . ASN A 1 109 ? 18.847 9.148 -31.837 1.00 64.06 109 ASN A O 1
ATOM 877 N N . VAL A 1 110 ? 16.654 9.122 -31.349 1.00 66.88 110 VAL A N 1
ATOM 878 C CA . VAL A 1 110 ? 16.405 7.750 -31.820 1.00 66.88 110 VAL A CA 1
ATOM 879 C C . VAL A 1 110 ? 15.495 7.816 -33.041 1.00 66.88 110 VAL A C 1
ATOM 881 O O . VAL A 1 110 ? 14.398 8.364 -32.971 1.00 66.88 110 VAL A O 1
ATOM 884 N N . PHE A 1 111 ? 15.963 7.276 -34.164 1.00 63.38 111 PHE A N 1
ATOM 885 C CA . PHE A 1 111 ? 15.157 7.137 -35.372 1.00 63.38 111 PHE A CA 1
ATOM 886 C C . PHE A 1 111 ? 14.204 5.953 -35.190 1.00 63.38 111 PHE A C 1
ATOM 888 O O . PHE A 1 111 ? 14.659 4.814 -35.112 1.00 63.38 111 PHE A O 1
ATOM 895 N N . LEU A 1 112 ? 12.903 6.238 -35.098 1.00 63.16 112 LEU A N 1
ATOM 896 C CA . LEU A 1 112 ? 11.845 5.226 -35.1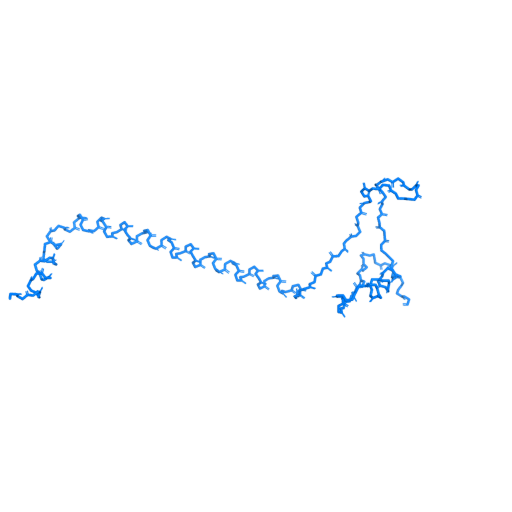14 1.00 63.16 112 LEU A CA 1
ATOM 897 C C . LEU A 1 112 ? 11.768 4.646 -36.533 1.00 63.16 112 LEU A C 1
ATOM 899 O O . LEU A 1 112 ? 11.661 5.419 -37.490 1.00 63.16 112 LEU A O 1
ATOM 903 N N . LYS A 1 113 ? 11.871 3.323 -36.670 1.00 57.16 113 LYS A N 1
ATOM 904 C CA . LYS A 1 113 ? 11.786 2.631 -37.962 1.00 57.16 113 LYS A CA 1
ATOM 905 C C . LYS A 1 113 ? 10.421 1.983 -38.165 1.00 57.16 113 LYS A C 1
ATOM 907 O O . LYS A 1 113 ? 9.820 1.538 -37.166 1.00 57.16 113 LYS A O 1
#

Foldseek 3Di:
DDVVVVVVVVVVVCVVVVPVNCVVVVVVVVVVVVVVVVVVVVVVVVVVVVVVVCVVPPPDDDDDWDWAPDDDPNRDGGDTDDDDVVVVVVCVVPPPPDPDDDDDDPDPDDDDD

Nearest PDB structures (foldseek):
  8kg6-assembly1_K  TM=1.838E-01  e=4.924E+00  Saccharomyces cerevisiae S288C

Radius of gyration: 32.62 Å; Cα contacts (8 Å, |Δi|>4): 32; chains: 1; bounding box: 70×30×82 Å

Solvent-accessible surface area (backbone atoms only — not comparable to full-atom values): 7212 Å² total; per-residue (Å²): 136,66,68,71,56,56,55,54,49,53,56,50,53,48,63,72,41,49,66,66,50,48,54,56,49,48,51,54,49,52,54,51,50,52,53,52,51,51,50,54,49,54,53,50,52,53,53,50,52,52,53,59,51,48,72,80,42,82,94,74,83,88,85,75,73,51,62,38,88,58,62,56,95,90,38,72,52,69,44,78,51,78,87,54,74,66,55,54,57,50,46,62,73,71,35,88,85,57,90,76,86,78,91,82,78,92,60,97,84,70,85,86,129

Secondary structure (DSSP, 8-state):
--HHHHHHHHHHHHHHSHHHHHHHHHHHHHHHHHHHHHHHHHHHHHHHHHHHHHTT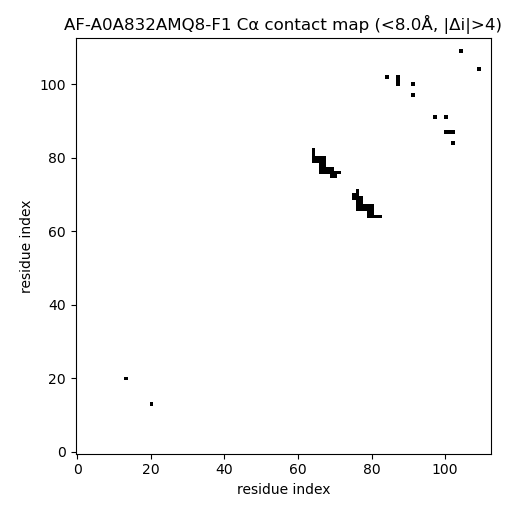-TT-------B--S-BTTBPSSPBP---HHHHHHHHHH-TT-S-------SS-----